Protein AF-A0A643F979-F1 (afdb_monomer_lite)

pLDDT: mean 75.22, std 15.79, range [45.5, 95.56]

Structure (mmCIF, N/CA/C/O backbone):
data_AF-A0A643F979-F1
#
_entry.id   AF-A0A643F979-F1
#
loop_
_atom_site.group_PDB
_atom_site.id
_atom_site.type_symbol
_atom_site.label_atom_id
_atom_site.label_alt_id
_atom_site.label_comp_id
_atom_site.label_asym_id
_atom_site.label_entity_id
_atom_site.label_seq_id
_atom_site.pdbx_PDB_ins_code
_atom_site.Cartn_x
_atom_site.Cartn_y
_atom_site.Cartn_z
_atom_site.occupancy
_atom_site.B_iso_or_equiv
_atom_site.auth_seq_id
_atom_site.auth_comp_id
_atom_site.auth_asym_id
_atom_site.auth_atom_id
_atom_site.pdbx_PDB_model_num
ATOM 1 N N . MET A 1 1 ? -8.009 -11.343 57.553 1.00 45.50 1 MET A N 1
ATOM 2 C CA . MET A 1 1 ? -7.827 -10.696 56.236 1.00 45.50 1 MET A CA 1
ATOM 3 C C . MET A 1 1 ? -9.206 -10.385 55.683 1.00 45.50 1 MET A C 1
ATOM 5 O O . MET A 1 1 ? -9.928 -11.332 55.393 1.00 45.50 1 MET A O 1
ATOM 9 N N . PRO A 1 2 ? -9.636 -9.114 55.671 1.00 48.03 2 PRO A N 1
ATOM 10 C CA . PRO A 1 2 ? -11.004 -8.775 55.321 1.00 48.03 2 PRO A CA 1
ATOM 11 C C . PRO A 1 2 ? -11.204 -8.954 53.817 1.00 48.03 2 PRO A C 1
ATOM 13 O O . PRO A 1 2 ? -10.531 -8.346 52.991 1.00 48.03 2 PRO A O 1
ATOM 16 N N . ILE A 1 3 ? -12.122 -9.856 53.494 1.00 48.59 3 ILE A N 1
ATOM 17 C CA . ILE A 1 3 ? -12.674 -10.067 52.164 1.00 48.59 3 ILE A CA 1
ATOM 18 C C . ILE A 1 3 ? -13.383 -8.767 51.770 1.00 48.59 3 ILE A C 1
ATOM 20 O O . ILE A 1 3 ? -14.220 -8.262 52.519 1.00 48.59 3 ILE A O 1
ATOM 24 N N . HIS A 1 4 ? -12.987 -8.205 50.629 1.00 49.44 4 HIS A N 1
ATOM 25 C CA . HIS A 1 4 ? -13.418 -6.894 50.150 1.00 49.44 4 HIS A CA 1
ATOM 26 C C . HIS A 1 4 ? -14.960 -6.802 50.087 1.00 49.44 4 HIS A C 1
ATOM 28 O O . HIS A 1 4 ? -15.584 -7.679 49.481 1.00 49.44 4 HIS A O 1
ATOM 34 N N . PRO A 1 5 ? -15.592 -5.743 50.629 1.00 55.12 5 PRO A N 1
ATOM 35 C CA . PRO A 1 5 ? -17.050 -5.546 50.597 1.00 55.12 5 PRO A CA 1
ATOM 36 C C . PRO A 1 5 ? -17.646 -5.500 49.176 1.00 55.12 5 PRO A C 1
ATOM 38 O O . PRO A 1 5 ? -18.832 -5.769 49.008 1.00 55.12 5 PRO A O 1
ATOM 41 N N . LEU A 1 6 ? -16.809 -5.282 48.154 1.00 52.84 6 LEU A N 1
ATOM 42 C CA . LEU A 1 6 ? -17.154 -5.355 46.729 1.00 52.84 6 LEU A CA 1
ATOM 43 C C . LEU A 1 6 ? -17.646 -6.748 46.297 1.00 52.84 6 LEU A C 1
ATOM 45 O O . LEU A 1 6 ? -18.587 -6.858 45.516 1.00 52.84 6 LEU A O 1
ATOM 49 N N . PHE A 1 7 ? -17.077 -7.829 46.844 1.00 52.19 7 PHE A N 1
ATOM 50 C CA . PHE A 1 7 ? -17.512 -9.192 46.508 1.00 52.19 7 PHE A CA 1
ATOM 51 C C . PHE A 1 7 ? -18.904 -9.518 47.065 1.00 52.19 7 PHE A C 1
ATOM 53 O O . PHE A 1 7 ? -19.627 -10.341 46.508 1.00 52.19 7 PHE A O 1
ATOM 60 N N . ARG A 1 8 ? -19.306 -8.852 48.153 1.00 50.16 8 ARG A N 1
ATOM 61 C CA . ARG A 1 8 ? -20.591 -9.089 48.821 1.00 50.16 8 ARG A CA 1
ATOM 62 C C . ARG A 1 8 ? -21.742 -8.327 48.154 1.00 50.16 8 ARG A C 1
ATOM 64 O O . ARG A 1 8 ? -22.873 -8.813 48.147 1.00 50.16 8 ARG A O 1
ATOM 71 N N . THR A 1 9 ? -21.467 -7.177 47.542 1.00 53.38 9 THR A N 1
ATOM 72 C CA . THR A 1 9 ? -22.435 -6.446 46.708 1.00 53.38 9 THR A CA 1
ATOM 73 C C . THR A 1 9 ? -22.604 -7.086 45.329 1.00 53.38 9 THR A C 1
ATOM 75 O O . THR A 1 9 ? -23.740 -7.239 44.887 1.00 53.38 9 THR A O 1
ATOM 78 N N . LEU A 1 10 ? -21.526 -7.596 44.719 1.00 51.72 10 LEU A N 1
ATOM 79 C CA . LEU A 1 10 ? -21.577 -8.397 43.481 1.00 51.72 10 LEU A CA 1
ATOM 80 C C . LEU A 1 10 ? -22.460 -9.652 43.608 1.00 51.72 10 LEU A C 1
ATOM 82 O O . LEU A 1 10 ? -23.142 -10.030 42.661 1.00 51.72 10 LEU A O 1
ATOM 86 N N . ALA A 1 11 ? -22.489 -10.275 44.787 1.00 54.75 11 ALA A N 1
ATOM 87 C CA . ALA A 1 11 ? -23.272 -11.486 45.033 1.00 54.75 11 ALA A CA 1
ATOM 88 C C . ALA A 1 11 ? -24.759 -11.237 45.362 1.00 54.75 11 ALA A C 1
ATOM 90 O O . ALA A 1 11 ? -25.542 -12.182 45.350 1.00 54.75 11 ALA A O 1
ATOM 91 N N . SER A 1 12 ? -25.167 -10.002 45.687 1.00 56.94 12 SER A N 1
ATOM 92 C CA . SER A 1 12 ? -26.502 -9.734 46.254 1.00 56.94 12 SER A CA 1
ATOM 93 C C . SER A 1 12 ? -27.536 -9.178 45.268 1.00 56.94 12 SER A C 1
ATOM 95 O O . SER A 1 12 ? -28.717 -9.150 45.611 1.00 56.94 12 SER A O 1
ATOM 97 N N . ARG A 1 13 ? -27.145 -8.777 44.046 1.00 45.66 13 ARG A N 1
ATOM 98 C CA . ARG A 1 13 ? -28.080 -8.345 42.980 1.00 45.66 13 ARG A CA 1
ATOM 99 C C . ARG A 1 13 ? -27.653 -8.824 41.577 1.00 45.66 13 ARG A C 1
ATOM 101 O O . ARG A 1 13 ? -27.250 -8.004 40.752 1.00 45.66 13 ARG A O 1
ATOM 108 N N . PRO A 1 14 ? -27.741 -10.137 41.290 1.00 53.41 14 PRO A N 1
ATOM 109 C CA . PRO A 1 14 ? -27.354 -10.711 39.995 1.00 53.41 14 PRO A CA 1
ATOM 110 C C . PRO A 1 14 ? -28.238 -10.242 38.826 1.00 53.41 14 PRO A C 1
ATOM 112 O O . PRO A 1 14 ? -27.759 -10.157 37.697 1.00 53.41 14 PRO A O 1
ATOM 115 N N . ASP A 1 15 ? -29.493 -9.872 39.091 1.00 51.34 15 ASP A N 1
ATOM 116 C CA . ASP A 1 15 ? -30.450 -9.484 38.045 1.00 51.34 15 ASP A CA 1
ATOM 117 C C . ASP A 1 15 ? -30.109 -8.141 37.375 1.00 51.34 15 ASP A C 1
ATOM 119 O O . ASP A 1 15 ? -30.235 -8.002 36.161 1.00 51.34 15 ASP A O 1
ATOM 123 N N . LEU A 1 16 ? -29.575 -7.167 38.124 1.00 52.06 16 LEU A N 1
ATOM 124 C CA . LEU A 1 16 ? -29.162 -5.868 37.564 1.00 52.06 16 LEU A CA 1
ATOM 125 C C . LEU A 1 16 ? -27.906 -5.980 36.682 1.00 52.06 16 LEU A C 1
ATOM 127 O O . LEU A 1 16 ? -27.753 -5.235 35.713 1.00 52.06 16 LEU A O 1
ATOM 131 N N . LEU A 1 17 ? -27.021 -6.931 37.000 1.00 51.25 17 L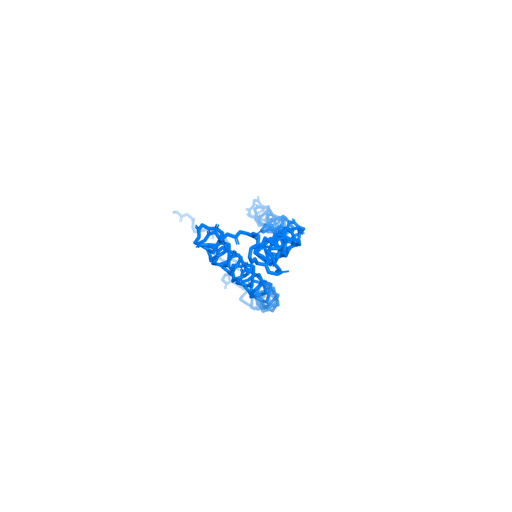EU A N 1
ATOM 132 C CA . LEU A 1 17 ? -25.817 -7.224 36.222 1.00 51.25 17 LEU A CA 1
ATOM 133 C C . LEU A 1 17 ? -26.149 -7.949 34.919 1.00 51.25 17 LEU A C 1
ATOM 135 O O . LEU A 1 17 ? -25.507 -7.675 33.912 1.00 51.25 17 LEU A O 1
ATOM 139 N N . ALA A 1 18 ? -27.148 -8.833 34.916 1.00 56.38 18 ALA A N 1
ATOM 140 C CA . ALA A 1 18 ? -27.581 -9.540 33.714 1.00 56.38 18 ALA A CA 1
ATOM 141 C C . ALA A 1 18 ? -28.189 -8.584 32.672 1.00 56.38 18 ALA A C 1
ATOM 143 O O . ALA A 1 18 ? -27.869 -8.678 31.486 1.00 56.38 18 ALA A O 1
ATOM 144 N N . GLU A 1 19 ? -28.999 -7.620 33.113 1.00 55.41 19 GLU A N 1
ATOM 145 C CA . GLU A 1 19 ? -29.623 -6.637 32.221 1.00 55.41 19 GLU A CA 1
ATOM 146 C C . GLU A 1 19 ? -28.603 -5.623 31.667 1.00 55.41 19 GLU A C 1
ATOM 148 O O . GLU A 1 19 ? -28.622 -5.302 30.477 1.00 55.41 19 GLU A O 1
ATOM 153 N N . HIS A 1 20 ? -27.621 -5.206 32.477 1.00 57.50 20 HIS A N 1
ATOM 154 C CA . HIS A 1 20 ? -26.513 -4.372 31.997 1.00 57.50 20 HIS A CA 1
ATOM 155 C C . HIS A 1 20 ? -25.548 -5.154 31.098 1.00 57.50 20 HIS A C 1
ATOM 157 O O . HIS A 1 20 ? -25.159 -4.654 30.044 1.00 57.50 20 HIS A O 1
ATOM 163 N N . ALA A 1 21 ? -25.197 -6.395 31.448 1.00 57.88 21 ALA A N 1
ATOM 164 C CA . ALA A 1 21 ? -24.350 -7.255 30.622 1.00 57.88 21 ALA A CA 1
ATOM 165 C C . ALA A 1 21 ? -24.994 -7.559 29.262 1.00 57.88 21 ALA A C 1
ATOM 167 O O . ALA A 1 21 ? -24.279 -7.630 28.266 1.00 57.88 21 ALA A O 1
ATOM 168 N N . GLY A 1 22 ? -26.324 -7.673 29.192 1.00 59.09 22 GLY A N 1
ATOM 169 C CA . GLY A 1 22 ? -27.063 -7.791 27.933 1.00 59.09 22 GLY A CA 1
ATOM 170 C C . GLY A 1 22 ? -26.923 -6.551 27.043 1.00 59.09 22 GLY A C 1
ATOM 171 O O . GLY A 1 22 ? -26.654 -6.680 25.848 1.00 59.09 22 GLY A O 1
ATOM 172 N N . ALA A 1 23 ? -27.016 -5.351 27.624 1.00 58.81 23 ALA A N 1
ATOM 173 C CA . ALA A 1 23 ? -26.795 -4.096 26.903 1.00 58.81 23 ALA A CA 1
ATOM 174 C C . ALA A 1 23 ? -25.330 -3.928 26.446 1.00 58.81 23 ALA A C 1
ATOM 176 O O . ALA A 1 23 ? -25.088 -3.538 25.302 1.00 58.81 23 ALA A O 1
ATOM 177 N N . TYR A 1 24 ? -24.351 -4.299 27.282 1.00 56.31 24 TYR A N 1
ATOM 178 C CA . TYR A 1 24 ? -22.931 -4.343 26.899 1.00 56.31 24 TYR A CA 1
ATOM 179 C C . TYR A 1 24 ? -22.648 -5.396 25.828 1.00 56.31 24 TYR A C 1
ATOM 181 O O . TYR A 1 24 ? -21.866 -5.132 24.923 1.00 56.31 24 TYR A O 1
ATOM 189 N N . ALA A 1 25 ? -23.283 -6.567 25.882 1.00 60.00 25 ALA A N 1
ATOM 190 C CA . ALA A 1 25 ? -23.133 -7.606 24.867 1.00 60.00 25 ALA A CA 1
ATOM 191 C C . ALA A 1 25 ? -23.713 -7.160 23.516 1.00 60.00 25 ALA A C 1
ATOM 193 O O . ALA A 1 25 ? -23.110 -7.429 22.476 1.00 60.00 25 ALA A O 1
ATOM 194 N N . ALA A 1 26 ? -24.836 -6.437 23.525 1.00 61.59 26 ALA A N 1
ATOM 195 C CA . ALA A 1 26 ? -25.426 -5.858 22.322 1.00 61.59 26 ALA A CA 1
ATOM 196 C C . ALA A 1 26 ? -24.541 -4.752 21.717 1.00 61.59 26 ALA A C 1
ATOM 198 O O . ALA A 1 26 ? -24.297 -4.761 20.508 1.00 61.59 26 ALA A O 1
ATOM 199 N N . LEU A 1 27 ? -23.997 -3.846 22.542 1.00 59.97 27 LEU A N 1
ATOM 200 C CA . LEU A 1 27 ? -23.036 -2.831 22.088 1.00 59.97 27 LEU A CA 1
ATOM 201 C C . LEU A 1 27 ? -21.733 -3.464 21.586 1.00 59.97 27 LEU A C 1
ATOM 203 O O . LEU A 1 27 ? -21.255 -3.117 20.509 1.00 59.97 27 LEU A O 1
ATOM 207 N N . ALA A 1 28 ? -21.197 -4.440 22.319 1.00 59.50 28 ALA A N 1
ATOM 208 C CA . ALA A 1 28 ? -19.989 -5.158 21.941 1.00 59.50 28 ALA A CA 1
ATOM 209 C C . ALA A 1 28 ? -20.183 -5.915 20.624 1.00 59.50 28 ALA A C 1
ATOM 211 O O . ALA A 1 28 ? -19.299 -5.884 19.777 1.00 59.50 28 ALA A O 1
ATOM 212 N N . GLN A 1 29 ? -21.333 -6.552 20.384 1.00 60.78 29 GLN A N 1
ATOM 213 C CA . GLN A 1 29 ? -21.604 -7.190 19.091 1.00 60.78 29 GLN A CA 1
ATOM 214 C C . GLN A 1 29 ? -21.692 -6.182 17.940 1.00 60.78 29 GLN A C 1
ATOM 216 O O . GLN A 1 29 ? -21.180 -6.462 16.852 1.00 60.78 29 GLN A O 1
ATOM 221 N N . ALA A 1 30 ? -22.301 -5.015 18.165 1.00 60.81 30 ALA A N 1
ATOM 222 C CA . ALA A 1 30 ? -22.376 -3.962 17.157 1.00 60.81 30 ALA A CA 1
ATOM 223 C C . ALA A 1 30 ? -20.980 -3.395 16.830 1.00 60.81 30 ALA A C 1
ATOM 225 O O . ALA A 1 30 ? -20.597 -3.325 15.658 1.00 60.81 30 ALA A O 1
ATOM 226 N N . GLU A 1 31 ? -20.178 -3.088 17.851 1.00 62.06 31 GLU A N 1
ATOM 227 C CA . GLU A 1 31 ? -18.809 -2.589 17.686 1.00 62.06 31 GLU A CA 1
ATOM 228 C C . GLU A 1 31 ? -17.873 -3.636 17.082 1.00 62.06 31 GLU A C 1
ATOM 230 O O . GLU A 1 31 ? -17.105 -3.315 16.174 1.00 62.06 31 GLU A O 1
ATOM 235 N N . LEU A 1 32 ? -17.960 -4.901 17.506 1.00 63.22 32 LEU A N 1
ATOM 236 C CA . LEU A 1 32 ? -17.166 -5.994 16.939 1.00 63.22 32 LEU A CA 1
ATOM 237 C C . LEU A 1 32 ? -17.535 -6.251 15.476 1.00 63.22 32 LEU A C 1
ATOM 239 O O . LEU A 1 32 ? -16.648 -6.498 14.659 1.00 63.22 32 LEU A O 1
ATOM 243 N N . GLY A 1 33 ? -18.817 -6.155 15.116 1.00 65.06 33 GLY A N 1
ATOM 244 C CA . GLY A 1 33 ? -19.278 -6.299 13.736 1.00 65.06 33 GLY A CA 1
ATOM 245 C C . GLY A 1 33 ? -18.742 -5.194 12.825 1.00 65.06 33 GLY A C 1
ATOM 246 O O . GLY A 1 33 ? -18.243 -5.469 11.725 1.00 65.06 33 GLY A O 1
ATOM 247 N N . GLU A 1 34 ? -18.790 -3.944 13.280 1.00 66.31 34 GLU A N 1
ATOM 248 C CA . GLU A 1 34 ? -18.233 -2.819 12.530 1.00 66.31 34 GLU A CA 1
ATOM 249 C C . GLU A 1 34 ? -16.705 -2.844 12.487 1.00 66.31 34 GLU A C 1
ATOM 251 O O . GLU A 1 34 ? -16.121 -2.647 11.417 1.00 66.31 34 GLU A O 1
ATOM 256 N N . ALA A 1 35 ? -16.047 -3.153 13.604 1.00 65.88 35 ALA A N 1
ATOM 257 C CA . ALA A 1 35 ? -14.602 -3.317 13.666 1.00 65.88 35 ALA A CA 1
ATOM 258 C C . ALA A 1 35 ? -14.144 -4.429 12.713 1.00 65.88 35 ALA A C 1
ATOM 260 O O . ALA A 1 35 ? -13.280 -4.187 11.869 1.00 65.88 35 ALA A O 1
ATOM 261 N N . ALA A 1 36 ? -14.772 -5.606 12.748 1.00 70.31 36 ALA A N 1
ATOM 262 C CA . ALA A 1 36 ? -14.446 -6.719 11.859 1.00 70.31 36 ALA A CA 1
ATOM 263 C C . ALA A 1 36 ? -14.634 -6.351 10.379 1.00 70.31 36 ALA A C 1
ATOM 265 O O . ALA A 1 36 ? -13.776 -6.658 9.546 1.00 70.31 36 ALA A O 1
ATOM 266 N N . ARG A 1 37 ? -15.714 -5.637 10.030 1.00 74.75 37 ARG A N 1
ATOM 267 C CA . ARG A 1 37 ? -15.933 -5.147 8.657 1.00 74.75 37 ARG A CA 1
ATOM 268 C C . ARG A 1 37 ? -14.841 -4.170 8.218 1.00 74.75 37 ARG A C 1
ATOM 270 O O . ARG A 1 37 ? -14.338 -4.300 7.099 1.00 74.75 37 ARG A O 1
ATOM 277 N N . ARG A 1 38 ? -14.439 -3.236 9.086 1.00 73.06 38 ARG A N 1
ATOM 278 C CA . ARG A 1 38 ? -13.358 -2.269 8.816 1.00 73.06 38 ARG A CA 1
ATOM 279 C C . ARG A 1 38 ? -12.008 -2.973 8.651 1.00 73.06 38 ARG A C 1
ATOM 281 O O . ARG A 1 38 ? -11.284 -2.669 7.705 1.00 73.06 38 ARG A O 1
ATOM 288 N N . TRP A 1 39 ? -11.693 -3.948 9.504 1.00 75.00 39 TRP A N 1
ATOM 289 C CA . TRP A 1 39 ? -10.488 -4.780 9.395 1.00 75.00 39 TRP A CA 1
ATOM 290 C C . TRP A 1 39 ? -10.466 -5.602 8.107 1.00 75.00 39 TRP A C 1
ATOM 292 O O . TRP A 1 39 ? -9.455 -5.626 7.407 1.00 75.00 39 TRP A O 1
ATOM 302 N N . ARG A 1 40 ? -11.594 -6.204 7.722 1.00 80.00 40 ARG A N 1
ATOM 303 C CA . ARG A 1 40 ? -11.696 -6.942 6.457 1.00 80.00 40 ARG A CA 1
ATOM 304 C C . ARG A 1 40 ? -11.464 -6.034 5.252 1.00 80.00 40 ARG A C 1
ATOM 306 O O . ARG A 1 40 ? -10.713 -6.395 4.354 1.00 80.00 40 ARG A O 1
ATOM 313 N N . GLN A 1 41 ? -12.068 -4.846 5.237 1.00 82.69 41 GLN A N 1
ATOM 314 C CA . GLN A 1 41 ? -11.832 -3.868 4.170 1.00 82.69 41 GLN A CA 1
ATOM 315 C C . GLN A 1 41 ? -10.368 -3.412 4.128 1.00 82.69 41 GLN A C 1
ATOM 317 O O . GLN A 1 41 ? -9.801 -3.326 3.042 1.00 82.69 41 GLN A O 1
ATOM 322 N N . ARG A 1 42 ? -9.737 -3.179 5.287 1.00 82.62 42 ARG A N 1
ATOM 323 C CA . ARG A 1 42 ? -8.302 -2.861 5.394 1.00 82.62 42 ARG A CA 1
ATOM 324 C C . ARG A 1 42 ? -7.433 -3.934 4.742 1.00 82.62 42 ARG A C 1
ATOM 326 O O . ARG A 1 42 ? -6.581 -3.602 3.922 1.00 82.62 42 ARG A O 1
ATOM 333 N N . LEU A 1 43 ? -7.685 -5.203 5.065 1.00 86.75 43 LEU A N 1
ATOM 334 C CA . LEU A 1 43 ? -6.940 -6.334 4.510 1.00 86.75 43 LEU A CA 1
ATOM 335 C C . LEU A 1 43 ? -7.131 -6.460 2.997 1.00 86.75 43 LEU A C 1
ATOM 337 O O . LEU A 1 43 ? -6.149 -6.613 2.278 1.00 86.75 43 LEU A O 1
ATOM 341 N N . LEU A 1 44 ? -8.367 -6.335 2.504 1.00 88.94 44 LEU A N 1
ATOM 342 C CA . LEU A 1 44 ? -8.658 -6.413 1.069 1.00 88.94 44 LEU A CA 1
ATOM 343 C C . LEU A 1 44 ? -7.934 -5.315 0.282 1.00 88.94 44 LEU A C 1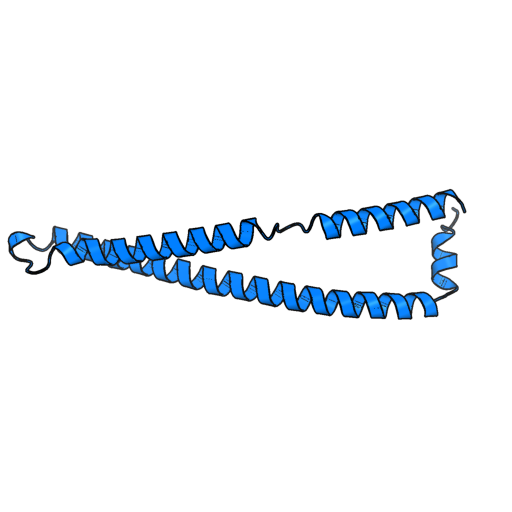
ATOM 345 O O . LEU A 1 44 ? -7.265 -5.607 -0.705 1.00 88.94 44 LEU A O 1
ATOM 349 N N . TRP A 1 45 ? -8.015 -4.064 0.742 1.00 86.75 45 TRP A N 1
ATOM 350 C CA . TRP A 1 45 ? -7.311 -2.951 0.103 1.00 86.75 45 TRP A CA 1
ATOM 351 C C . TRP A 1 45 ? -5.790 -3.096 0.190 1.00 86.75 45 TRP A C 1
ATOM 353 O O . TRP A 1 45 ? -5.104 -2.844 -0.798 1.00 86.75 45 TRP A O 1
ATOM 363 N N . GLY A 1 46 ? -5.266 -3.569 1.326 1.00 87.81 46 GLY A N 1
ATOM 364 C CA . GLY A 1 46 ? -3.838 -3.859 1.471 1.00 87.81 46 GLY A CA 1
ATOM 365 C C . GLY A 1 46 ? -3.364 -4.930 0.485 1.00 87.81 46 GLY A C 1
ATOM 366 O O . GLY A 1 46 ? -2.308 -4.786 -0.127 1.00 87.81 46 GLY A O 1
ATOM 367 N N . LEU A 1 47 ? -4.179 -5.965 0.261 1.00 93.31 47 LEU A N 1
ATOM 368 C CA . LEU A 1 47 ? -3.883 -7.026 -0.699 1.00 93.31 47 LEU A CA 1
ATOM 369 C C . LEU A 1 47 ? -3.867 -6.499 -2.140 1.00 93.31 47 LEU A C 1
ATOM 371 O O . LEU A 1 47 ? -2.950 -6.817 -2.891 1.00 93.31 47 LEU A O 1
ATOM 375 N N . VAL A 1 48 ? -4.825 -5.643 -2.508 1.00 92.44 48 VAL A N 1
ATOM 376 C CA . VAL A 1 48 ? -4.865 -4.994 -3.832 1.00 92.44 48 VAL A CA 1
ATOM 377 C C . VAL A 1 48 ? -3.616 -4.146 -4.074 1.00 92.44 48 VAL A C 1
ATOM 379 O O . VAL A 1 48 ? -2.983 -4.276 -5.122 1.00 92.44 48 VAL A O 1
ATOM 382 N N . VAL A 1 49 ? -3.229 -3.310 -3.105 1.00 92.06 49 VAL A N 1
ATOM 383 C CA . VAL A 1 49 ? -2.014 -2.483 -3.202 1.00 92.06 49 VAL A CA 1
ATOM 384 C C . VAL A 1 49 ? -0.769 -3.361 -3.342 1.00 92.06 49 VAL A C 1
ATOM 386 O O . VAL A 1 49 ? 0.079 -3.087 -4.189 1.00 92.06 49 VAL A O 1
ATOM 389 N N . MET A 1 50 ? -0.678 -4.444 -2.566 1.00 93.31 50 MET A N 1
ATOM 390 C CA . MET A 1 50 ? 0.451 -5.372 -2.623 1.00 93.31 50 MET A CA 1
ATOM 391 C C . MET A 1 50 ? 0.552 -6.086 -3.976 1.00 93.31 50 MET A C 1
ATOM 393 O O . MET A 1 50 ? 1.638 -6.161 -4.546 1.00 93.31 50 MET A O 1
ATOM 397 N N . VAL A 1 51 ? -0.570 -6.556 -4.527 1.00 95.56 51 VAL A N 1
ATOM 398 C CA . VAL A 1 51 ? -0.605 -7.181 -5.859 1.00 95.56 51 VAL A CA 1
ATOM 399 C C . VAL A 1 51 ? -0.179 -6.187 -6.939 1.00 95.56 51 VAL A C 1
ATOM 401 O O . VAL A 1 51 ? 0.645 -6.528 -7.785 1.00 95.56 51 VAL A O 1
ATOM 404 N N . LEU A 1 52 ? -0.676 -4.947 -6.898 1.00 92.19 52 LEU A N 1
ATOM 405 C CA . LEU A 1 52 ? -0.273 -3.908 -7.852 1.00 92.19 52 LEU A CA 1
ATOM 406 C C . LEU A 1 52 ? 1.222 -3.581 -7.758 1.00 92.19 52 LEU A C 1
ATOM 408 O O . LEU A 1 52 ? 1.877 -3.435 -8.788 1.00 92.19 52 LEU A O 1
ATOM 412 N N . ALA A 1 53 ? 1.774 -3.512 -6.546 1.00 91.06 53 ALA A N 1
ATOM 413 C CA . ALA A 1 53 ? 3.200 -3.284 -6.337 1.00 91.06 53 ALA A CA 1
ATOM 414 C C . ALA A 1 53 ? 4.056 -4.435 -6.894 1.00 91.06 53 ALA A C 1
ATOM 416 O O . ALA A 1 53 ? 5.056 -4.186 -7.568 1.00 91.06 53 ALA A O 1
ATOM 417 N N . LEU A 1 54 ? 3.644 -5.688 -6.671 1.00 95.12 54 LEU A N 1
ATOM 418 C CA . LEU A 1 54 ? 4.319 -6.865 -7.225 1.00 95.12 54 LEU A CA 1
ATOM 419 C C . LEU A 1 54 ? 4.266 -6.887 -8.755 1.00 95.12 54 LEU A C 1
ATOM 421 O O . LEU A 1 54 ? 5.279 -7.163 -9.396 1.00 95.12 54 LEU A O 1
ATOM 425 N N . LEU A 1 55 ? 3.115 -6.555 -9.345 1.00 93.19 55 LEU A N 1
ATOM 426 C CA . LEU A 1 55 ? 2.970 -6.442 -10.797 1.00 93.19 55 LEU A CA 1
ATOM 427 C C . LEU A 1 55 ? 3.876 -5.350 -11.367 1.00 93.19 55 LEU A C 1
ATOM 429 O O . LEU A 1 55 ? 4.575 -5.599 -12.346 1.00 93.19 55 LEU A O 1
ATOM 433 N N . ALA A 1 56 ? 3.905 -4.169 -10.746 1.00 92.62 56 ALA A N 1
ATOM 434 C CA . ALA A 1 56 ? 4.775 -3.073 -11.161 1.00 92.62 56 ALA A CA 1
ATOM 435 C C . ALA A 1 56 ? 6.257 -3.470 -11.100 1.00 92.62 56 ALA A C 1
ATOM 437 O O . ALA A 1 56 ? 7.006 -3.192 -12.036 1.00 92.62 56 ALA A O 1
ATOM 438 N N . LEU A 1 57 ? 6.669 -4.168 -10.036 1.00 94.19 57 LEU A N 1
ATOM 439 C CA . LEU A 1 57 ? 8.036 -4.659 -9.876 1.00 94.19 57 LEU A CA 1
ATOM 440 C C . LEU A 1 57 ? 8.389 -5.719 -10.929 1.00 94.19 57 LEU A C 1
ATOM 442 O O . LEU A 1 57 ? 9.443 -5.632 -11.557 1.00 94.19 57 LEU A O 1
ATOM 446 N N . GLY A 1 58 ? 7.502 -6.691 -11.160 1.00 93.94 58 GLY A N 1
ATOM 447 C CA . GLY A 1 58 ? 7.700 -7.737 -12.164 1.00 93.94 58 GLY A CA 1
ATOM 448 C C . GLY A 1 58 ? 7.790 -7.170 -13.582 1.00 93.94 58 GLY A C 1
ATOM 449 O O . GLY A 1 58 ? 8.738 -7.465 -14.308 1.00 93.94 58 GLY A O 1
ATOM 450 N N . LEU A 1 59 ? 6.855 -6.292 -13.953 1.00 91.88 59 LEU A N 1
ATOM 451 C CA . LEU A 1 59 ? 6.868 -5.588 -15.240 1.00 91.88 59 LEU A CA 1
ATOM 452 C C . LEU A 1 59 ? 8.089 -4.676 -15.380 1.00 91.88 59 LEU A C 1
ATOM 454 O O . LEU A 1 59 ? 8.660 -4.606 -16.462 1.00 91.88 59 LEU A O 1
ATOM 458 N N . GLY A 1 60 ? 8.524 -4.024 -14.301 1.00 92.38 60 GLY A N 1
ATOM 459 C CA . GLY A 1 60 ? 9.749 -3.225 -14.282 1.00 92.38 60 GLY A CA 1
ATOM 460 C C . GLY A 1 60 ? 11.002 -4.071 -14.524 1.00 92.38 60 GLY A C 1
ATOM 461 O O . GLY A 1 60 ? 11.868 -3.681 -15.304 1.00 92.38 60 GLY A O 1
ATOM 462 N N . GLY A 1 61 ? 11.072 -5.264 -13.928 1.00 92.44 61 GLY A N 1
ATOM 463 C CA . GLY A 1 61 ? 12.145 -6.225 -14.186 1.00 92.44 61 GLY A CA 1
ATOM 464 C C . GLY A 1 61 ? 12.170 -6.691 -15.643 1.00 92.44 61 GLY A C 1
ATOM 465 O O . GLY A 1 61 ? 13.220 -6.657 -16.283 1.00 92.44 61 GLY A O 1
ATOM 466 N N . VAL A 1 62 ? 11.011 -7.054 -16.201 1.00 92.31 62 VAL A N 1
ATOM 467 C CA . VAL A 1 62 ? 10.886 -7.408 -17.628 1.00 92.31 62 VAL A CA 1
ATOM 468 C C . VAL A 1 62 ? 11.287 -6.236 -18.520 1.00 92.31 62 VAL A C 1
ATOM 470 O O . VAL A 1 62 ? 11.999 -6.429 -19.504 1.00 92.31 62 VAL A O 1
ATOM 473 N N . ALA A 1 63 ? 10.880 -5.018 -18.165 1.00 91.12 63 ALA A N 1
ATOM 474 C CA . ALA A 1 63 ? 11.234 -3.828 -18.918 1.00 91.12 63 ALA A CA 1
ATOM 475 C C . ALA A 1 63 ? 12.748 -3.582 -18.942 1.00 91.12 63 ALA A C 1
ATOM 477 O O . ALA A 1 63 ? 13.302 -3.294 -20.002 1.00 91.12 63 ALA A O 1
ATOM 478 N N . LEU A 1 64 ? 13.426 -3.762 -17.806 1.00 90.75 64 LEU A N 1
ATOM 479 C CA . LEU A 1 64 ? 14.885 -3.680 -17.719 1.00 90.75 64 LEU A CA 1
ATOM 480 C C . LEU A 1 64 ? 15.578 -4.754 -18.563 1.00 90.75 64 LEU A C 1
ATOM 482 O O . LEU A 1 64 ? 16.523 -4.444 -19.285 1.00 90.75 64 LEU A O 1
ATOM 486 N N . LEU A 1 65 ? 15.095 -5.999 -18.514 1.00 91.88 65 LEU A N 1
ATOM 487 C CA . LEU A 1 65 ? 15.644 -7.088 -19.328 1.00 91.88 65 LEU A CA 1
ATOM 488 C C . LEU A 1 65 ? 15.498 -6.800 -20.826 1.00 91.88 65 LEU A C 1
ATOM 490 O O . LEU A 1 65 ? 16.449 -6.988 -21.581 1.00 91.88 65 LEU A O 1
ATOM 494 N N . LEU A 1 66 ? 14.335 -6.306 -21.255 1.00 89.25 66 LEU A N 1
ATOM 495 C CA . LEU A 1 66 ? 14.089 -5.948 -22.651 1.00 89.25 66 LEU A CA 1
ATOM 496 C C . LEU A 1 66 ? 14.936 -4.755 -23.101 1.00 89.25 66 LEU A C 1
ATOM 498 O O . LEU A 1 66 ? 15.477 -4.797 -24.201 1.00 89.25 66 LEU A O 1
ATOM 502 N N . ALA A 1 67 ? 15.097 -3.737 -22.255 1.00 88.19 67 ALA A N 1
ATOM 503 C CA . ALA A 1 67 ? 15.960 -2.595 -22.546 1.00 88.19 67 ALA A CA 1
ATOM 504 C C . ALA A 1 67 ? 17.444 -2.989 -22.662 1.00 88.19 67 ALA A C 1
ATOM 506 O O . ALA A 1 67 ? 18.180 -2.383 -23.435 1.00 88.19 67 ALA A O 1
ATOM 507 N N . ALA A 1 68 ? 17.884 -4.008 -21.917 1.00 89.81 68 ALA A N 1
ATOM 508 C CA . ALA A 1 68 ? 19.246 -4.531 -22.006 1.00 89.81 68 ALA A CA 1
ATOM 509 C C . ALA A 1 68 ? 19.456 -5.452 -23.222 1.00 89.81 68 ALA A C 1
ATOM 511 O O . ALA A 1 68 ? 20.540 -5.471 -23.801 1.00 89.81 68 ALA A O 1
ATOM 512 N N . ALA A 1 69 ? 18.438 -6.232 -23.598 1.00 90.62 69 ALA A N 1
ATOM 513 C CA . ALA A 1 69 ? 18.542 -7.241 -24.652 1.00 90.62 69 ALA A CA 1
ATOM 514 C C . ALA A 1 69 ? 18.224 -6.709 -26.060 1.00 90.62 69 ALA A C 1
ATOM 516 O O . ALA A 1 69 ? 18.684 -7.288 -27.046 1.00 90.62 69 ALA A O 1
ATOM 517 N N . VAL A 1 70 ? 17.422 -5.647 -26.176 1.00 88.50 70 VAL A N 1
ATOM 518 C CA . VAL A 1 70 ? 16.915 -5.142 -27.459 1.00 88.50 70 VAL A CA 1
ATOM 519 C C . VAL A 1 70 ? 17.259 -3.658 -27.622 1.00 88.50 70 VAL A C 1
ATOM 521 O O . VAL A 1 70 ? 16.902 -2.858 -26.758 1.00 88.50 70 VAL A O 1
ATOM 524 N N . PRO A 1 71 ? 17.891 -3.256 -28.744 1.00 85.44 71 PRO A N 1
ATOM 525 C CA . PRO A 1 71 ? 18.146 -1.850 -29.037 1.00 85.44 71 PRO A CA 1
ATOM 526 C C . PRO A 1 71 ? 16.842 -1.055 -29.126 1.00 85.44 71 PRO A C 1
ATOM 528 O O . PRO A 1 71 ? 15.913 -1.435 -29.850 1.00 85.44 71 PRO A O 1
ATOM 531 N N . VAL A 1 72 ? 16.791 0.066 -28.410 1.00 80.19 72 VAL A N 1
ATOM 532 C CA . VAL A 1 72 ? 15.599 0.915 -28.276 1.00 80.19 72 VAL A CA 1
ATOM 533 C C . VAL A 1 72 ? 15.148 1.469 -29.631 1.00 80.19 72 VAL A C 1
ATOM 535 O O . VAL A 1 72 ? 13.950 1.623 -29.863 1.00 80.19 72 VAL A O 1
ATOM 538 N N . GLU A 1 73 ? 16.071 1.684 -30.572 1.00 84.94 73 GLU A N 1
ATOM 539 C CA . GLU A 1 73 ? 15.769 2.194 -31.917 1.00 84.94 73 GLU A CA 1
ATOM 540 C C . GLU A 1 73 ? 14.941 1.207 -32.750 1.00 84.94 73 GLU A C 1
ATOM 542 O O . GLU A 1 73 ? 14.302 1.598 -33.726 1.00 84.94 73 GLU A O 1
ATOM 547 N N . ARG A 1 74 ? 14.938 -0.079 -32.375 1.00 86.06 74 ARG A N 1
ATOM 548 C CA . ARG A 1 74 ? 14.148 -1.123 -33.045 1.00 86.06 74 ARG A CA 1
ATOM 549 C C . ARG A 1 74 ? 12.799 -1.384 -32.380 1.00 86.06 74 ARG A C 1
ATOM 551 O O . ARG A 1 74 ? 12.060 -2.259 -32.831 1.00 86.06 74 ARG A O 1
ATOM 558 N N . MET A 1 75 ? 12.467 -0.651 -31.321 1.00 86.19 75 MET A N 1
ATOM 559 C CA . MET A 1 75 ? 11.230 -0.830 -30.570 1.00 86.19 75 MET A CA 1
ATOM 560 C C . MET A 1 75 ? 10.192 0.226 -30.980 1.00 86.19 75 MET A C 1
ATOM 562 O O . MET A 1 75 ? 10.330 1.391 -30.607 1.00 86.19 75 MET A O 1
ATOM 566 N N . PRO A 1 76 ? 9.099 -0.154 -31.671 1.00 85.25 76 PRO A N 1
ATOM 567 C CA . PRO A 1 76 ? 8.082 0.798 -32.132 1.00 85.25 76 PRO A CA 1
ATOM 568 C C . PRO A 1 76 ? 7.343 1.515 -30.988 1.00 85.25 76 PRO A C 1
ATOM 570 O O . PRO A 1 76 ? 6.781 2.586 -31.191 1.00 85.25 76 PRO A O 1
ATOM 573 N N . ALA A 1 77 ? 7.348 0.947 -29.779 1.00 86.88 77 ALA A N 1
ATOM 574 C CA . ALA A 1 77 ? 6.675 1.502 -28.607 1.00 86.88 77 ALA A CA 1
ATOM 575 C C . ALA A 1 77 ? 7.552 1.423 -27.345 1.00 86.88 77 ALA A C 1
ATOM 577 O O . ALA A 1 77 ? 7.088 1.018 -26.281 1.00 86.88 77 ALA A O 1
ATOM 578 N N . ALA A 1 78 ? 8.829 1.810 -27.450 1.00 87.81 78 ALA A N 1
ATOM 579 C CA . ALA A 1 78 ? 9.776 1.767 -26.328 1.00 87.81 78 ALA A CA 1
ATOM 580 C C . ALA A 1 78 ? 9.284 2.503 -25.066 1.00 87.81 78 ALA A C 1
ATOM 582 O O . ALA A 1 78 ? 9.597 2.104 -23.949 1.00 87.81 78 ALA A O 1
ATOM 583 N N . TRP A 1 79 ? 8.459 3.541 -25.223 1.00 89.06 79 TRP A N 1
ATOM 584 C CA . TRP A 1 79 ? 7.880 4.292 -24.107 1.00 89.06 79 TRP A CA 1
ATOM 585 C C . TRP A 1 79 ? 7.006 3.425 -23.179 1.00 89.06 79 TRP A C 1
ATOM 587 O O . TRP A 1 79 ? 6.911 3.718 -21.986 1.00 89.06 79 TRP A O 1
ATOM 597 N N . VAL A 1 80 ? 6.415 2.334 -23.684 1.00 89.88 80 VAL A N 1
ATOM 598 C CA . VAL A 1 80 ? 5.562 1.414 -22.907 1.00 89.88 80 VAL A CA 1
ATOM 599 C C . VAL A 1 80 ? 6.358 0.686 -21.823 1.00 89.88 80 VAL A C 1
ATOM 601 O O . VAL A 1 80 ? 5.817 0.441 -20.743 1.00 89.88 80 VAL A O 1
ATOM 604 N N . LEU A 1 81 ? 7.646 0.407 -22.072 1.00 88.69 81 LEU A N 1
ATOM 605 C CA . LEU A 1 81 ? 8.549 -0.243 -21.111 1.00 88.69 81 LEU A CA 1
ATOM 606 C C . LEU A 1 81 ? 8.616 0.514 -19.789 1.00 88.69 81 LEU A C 1
ATOM 608 O O . LEU A 1 81 ? 8.749 -0.101 -18.739 1.00 88.69 81 LEU A O 1
ATOM 612 N N . VAL A 1 82 ? 8.498 1.840 -19.834 1.00 89.19 82 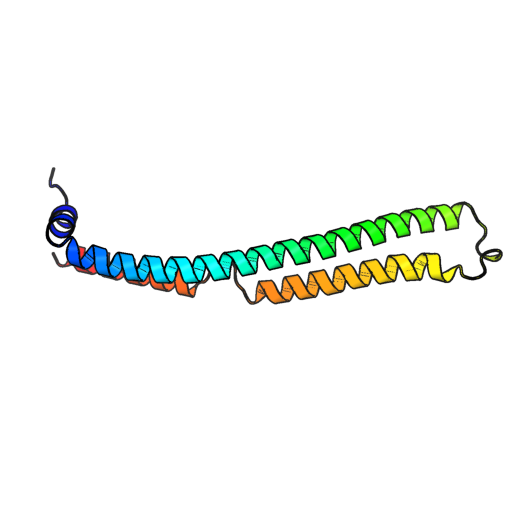VAL A N 1
ATOM 613 C CA . VAL A 1 82 ? 8.518 2.681 -18.635 1.00 89.19 82 VAL A CA 1
ATOM 614 C C . VAL A 1 82 ? 7.101 3.049 -18.213 1.00 89.19 82 VAL A C 1
ATOM 616 O O . VAL A 1 82 ? 6.772 2.947 -17.034 1.00 89.19 82 VAL A O 1
ATOM 619 N N . ALA A 1 83 ? 6.238 3.434 -19.158 1.00 91.25 83 ALA A N 1
ATOM 620 C CA . ALA A 1 83 ? 4.902 3.938 -18.849 1.00 91.25 83 ALA A CA 1
ATOM 621 C C . ALA A 1 83 ? 4.029 2.912 -18.114 1.00 91.25 83 ALA A C 1
ATOM 623 O O . ALA A 1 83 ? 3.302 3.279 -17.192 1.00 91.25 83 ALA A O 1
ATOM 624 N N . LEU A 1 84 ? 4.116 1.632 -18.484 1.00 90.56 84 LEU A N 1
ATOM 625 C CA . LEU A 1 84 ? 3.291 0.586 -17.886 1.00 90.56 84 LEU A CA 1
ATOM 626 C C . LEU A 1 84 ? 3.685 0.270 -16.427 1.00 90.56 84 LEU A C 1
ATOM 628 O O . LEU A 1 84 ? 2.822 0.400 -15.553 1.00 90.56 84 LEU A O 1
ATOM 632 N N . PRO A 1 85 ? 4.947 -0.089 -16.103 1.00 89.12 85 PRO A N 1
ATOM 633 C CA . PRO A 1 85 ? 5.337 -0.319 -14.712 1.00 89.12 85 PRO A CA 1
ATOM 634 C C . PRO A 1 85 ? 5.255 0.957 -13.867 1.00 89.12 85 PRO A C 1
ATOM 636 O O . PRO A 1 85 ? 4.814 0.885 -12.719 1.00 89.12 85 PRO A O 1
ATOM 639 N N . ALA A 1 86 ? 5.595 2.128 -14.422 1.00 90.88 86 ALA A N 1
ATOM 640 C CA . ALA A 1 86 ? 5.469 3.395 -13.701 1.00 90.88 86 ALA A CA 1
ATOM 641 C C . ALA A 1 86 ? 4.005 3.732 -13.389 1.00 90.88 86 ALA A C 1
ATOM 643 O O . ALA A 1 86 ? 3.697 4.131 -12.268 1.00 90.88 86 ALA A O 1
ATOM 644 N N . GLY A 1 87 ? 3.088 3.525 -14.338 1.00 92.75 87 GLY A N 1
ATOM 645 C CA . GLY A 1 87 ? 1.657 3.738 -14.127 1.00 92.75 87 GLY A CA 1
ATOM 646 C C . GLY A 1 87 ? 1.094 2.847 -13.018 1.00 92.75 87 GLY A C 1
ATOM 647 O O . GLY A 1 87 ? 0.382 3.334 -12.139 1.00 92.75 87 GLY A O 1
ATOM 648 N N . LEU A 1 88 ? 1.467 1.563 -13.001 1.00 90.75 88 LEU A N 1
ATOM 649 C CA . LEU A 1 88 ? 1.060 0.634 -11.942 1.00 90.75 88 LEU A CA 1
ATOM 650 C C . LEU A 1 88 ? 1.664 1.002 -10.582 1.00 90.75 88 LEU A C 1
ATOM 652 O O . LEU A 1 88 ? 0.956 0.964 -9.575 1.00 90.75 88 LEU A O 1
ATOM 656 N N . ALA A 1 89 ? 2.936 1.407 -10.545 1.00 90.62 89 ALA A N 1
ATOM 657 C CA . ALA A 1 89 ? 3.592 1.859 -9.320 1.00 90.62 89 ALA A CA 1
ATOM 658 C C . ALA A 1 89 ? 2.928 3.126 -8.755 1.00 90.62 89 ALA A C 1
ATOM 660 O O . ALA A 1 89 ? 2.647 3.194 -7.557 1.00 90.62 89 ALA A O 1
ATOM 661 N N . LEU A 1 90 ? 2.621 4.105 -9.612 1.00 94.69 90 LEU A N 1
ATOM 662 C CA . LEU A 1 90 ? 1.911 5.326 -9.224 1.00 94.69 90 LEU A CA 1
ATOM 663 C C . LEU A 1 90 ? 0.502 5.021 -8.715 1.00 94.69 90 LEU A C 1
ATOM 665 O O . LEU A 1 90 ? 0.087 5.593 -7.708 1.00 94.69 90 LEU A O 1
ATOM 669 N N . LEU A 1 91 ? -0.217 4.100 -9.360 1.00 93.31 91 LEU A N 1
ATOM 670 C CA . LEU A 1 91 ? -1.542 3.677 -8.912 1.00 93.31 91 LEU A CA 1
ATOM 671 C C . LEU A 1 91 ? -1.479 2.990 -7.542 1.00 93.31 91 LEU A C 1
ATOM 673 O O . LEU A 1 91 ? -2.262 3.327 -6.653 1.00 93.31 91 LEU A O 1
ATOM 677 N N . ALA A 1 92 ? -0.531 2.069 -7.346 1.00 91.88 92 ALA A N 1
ATOM 678 C CA . ALA A 1 92 ? -0.312 1.406 -6.062 1.00 91.88 92 ALA A CA 1
ATOM 679 C C . ALA A 1 92 ? 0.011 2.424 -4.958 1.00 91.88 92 ALA A C 1
ATOM 681 O O . ALA A 1 92 ? -0.566 2.365 -3.871 1.00 91.88 92 ALA A O 1
ATOM 682 N N . LEU A 1 93 ? 0.876 3.398 -5.254 1.00 93.19 93 LEU A N 1
ATOM 683 C CA . LEU A 1 93 ? 1.240 4.465 -4.327 1.00 93.19 93 LEU A CA 1
ATOM 684 C C . LEU A 1 93 ? 0.041 5.363 -3.997 1.00 93.19 93 LEU A C 1
ATOM 686 O O . LEU A 1 93 ? -0.208 5.646 -2.827 1.00 93.19 93 LEU A O 1
ATOM 690 N N . ALA A 1 94 ? -0.734 5.776 -5.000 1.00 93.88 94 ALA A N 1
ATOM 691 C CA . ALA A 1 94 ? -1.921 6.603 -4.809 1.00 93.88 94 ALA A CA 1
ATOM 692 C C . ALA A 1 94 ? -2.967 5.896 -3.935 1.00 93.88 94 ALA A C 1
ATOM 694 O O . ALA A 1 94 ? -3.482 6.494 -2.988 1.00 93.88 94 ALA A O 1
ATOM 695 N N . LEU A 1 95 ? -3.231 4.612 -4.202 1.00 92.62 95 LEU A N 1
ATOM 696 C CA . LEU A 1 95 ? -4.145 3.795 -3.404 1.00 92.62 95 LEU A CA 1
ATOM 697 C C . LEU A 1 95 ? -3.621 3.575 -1.981 1.00 92.62 95 LEU A C 1
ATOM 699 O O . LEU A 1 95 ? -4.389 3.711 -1.031 1.00 92.62 95 LEU A O 1
ATOM 703 N N . GLY A 1 96 ? -2.324 3.307 -1.817 1.00 90.62 96 GLY A N 1
ATOM 704 C CA . GLY A 1 96 ? -1.689 3.155 -0.508 1.00 90.62 96 GLY A CA 1
ATOM 705 C C . GLY A 1 96 ? -1.744 4.438 0.325 1.00 90.62 96 GLY A C 1
ATOM 706 O O . GLY A 1 96 ? -2.108 4.400 1.499 1.00 90.62 96 GLY A O 1
ATOM 707 N N . VAL A 1 97 ? -1.470 5.598 -0.281 1.00 91.75 97 VAL A N 1
ATOM 708 C CA . VAL A 1 97 ? -1.578 6.907 0.386 1.00 91.75 97 VAL A CA 1
ATOM 709 C C . VAL A 1 97 ? -3.030 7.227 0.729 1.00 91.75 97 VAL A C 1
ATOM 711 O O . VAL A 1 97 ? -3.306 7.689 1.836 1.00 91.75 97 VAL A O 1
ATOM 714 N N . TRP A 1 98 ? -3.968 6.973 -0.184 1.00 89.94 98 TRP A N 1
ATOM 715 C CA . TRP A 1 98 ? -5.395 7.160 0.074 1.00 89.94 98 TRP A CA 1
ATOM 716 C C . TRP A 1 98 ? -5.877 6.281 1.234 1.00 89.94 98 TRP A C 1
ATOM 718 O O . TRP A 1 98 ? -6.538 6.773 2.151 1.00 89.94 98 TRP A O 1
ATOM 728 N N . GLN A 1 99 ? -5.474 5.009 1.248 1.00 87.19 99 GLN A N 1
ATOM 729 C CA . GLN A 1 99 ? -5.764 4.074 2.328 1.00 87.19 99 GLN A CA 1
ATOM 730 C C . GLN A 1 99 ? -5.157 4.552 3.658 1.00 87.19 99 GLN A C 1
ATOM 732 O O . GLN A 1 99 ? -5.858 4.622 4.669 1.00 87.19 99 GLN A O 1
ATOM 737 N N . ALA A 1 100 ? -3.879 4.941 3.661 1.00 83.69 100 ALA A N 1
ATOM 738 C CA . ALA A 1 100 ? -3.193 5.440 4.850 1.00 83.69 100 ALA A CA 1
ATOM 739 C C . ALA A 1 100 ? -3.861 6.703 5.413 1.00 83.69 100 ALA A C 1
ATOM 741 O O . ALA A 1 100 ? -4.048 6.804 6.624 1.00 83.69 100 ALA A O 1
ATOM 742 N N . ARG A 1 101 ? -4.288 7.637 4.551 1.00 85.06 101 ARG A N 1
ATOM 743 C CA . ARG A 1 101 ? -5.046 8.833 4.959 1.00 85.06 101 ARG A CA 1
ATOM 744 C C . ARG A 1 101 ? -6.384 8.457 5.588 1.00 85.06 101 ARG A C 1
ATOM 746 O O . ARG A 1 101 ? -6.677 8.906 6.690 1.00 85.06 101 ARG A O 1
ATOM 753 N N . ARG A 1 102 ? -7.137 7.550 4.959 1.00 79.44 102 ARG A N 1
ATOM 754 C CA . ARG A 1 102 ? -8.432 7.077 5.474 1.00 79.44 102 ARG A CA 1
ATOM 755 C C . ARG A 1 102 ? -8.320 6.370 6.828 1.00 79.44 102 ARG A C 1
ATOM 757 O O . ARG A 1 102 ? -9.268 6.381 7.608 1.00 79.44 102 ARG A O 1
ATOM 764 N N . HIS A 1 103 ? -7.187 5.733 7.112 1.00 65.56 103 HIS A N 1
ATOM 765 C CA . HIS A 1 103 ? -6.945 5.082 8.402 1.00 65.56 103 HIS A CA 1
ATOM 766 C C . HIS A 1 103 ? -6.335 6.005 9.452 1.00 65.56 103 HIS A C 1
ATOM 768 O O . HIS A 1 103 ? -6.495 5.729 10.636 1.00 65.56 103 HIS A O 1
ATOM 774 N N . ARG A 1 104 ? -5.699 7.109 9.050 1.00 64.75 104 ARG A N 1
ATOM 775 C CA . ARG A 1 104 ? -5.185 8.126 9.974 1.00 64.75 104 ARG A CA 1
ATOM 776 C C . ARG A 1 104 ? -6.316 8.877 10.684 1.00 64.75 104 ARG A C 1
ATOM 778 O O . ARG A 1 104 ? -6.185 9.159 11.868 1.00 64.75 104 ARG A O 1
ATOM 785 N N . ASP A 1 105 ? -7.437 9.090 9.995 1.00 57.34 105 ASP A N 1
ATOM 786 C CA . ASP A 1 105 ? -8.661 9.663 10.583 1.00 57.34 105 ASP A CA 1
ATOM 787 C C . ASP A 1 105 ? -9.406 8.673 11.498 1.00 57.34 105 ASP A C 1
ATOM 789 O O . ASP A 1 105 ? -10.266 9.056 12.284 1.00 57.34 105 ASP A O 1
ATOM 793 N N . GLN A 1 106 ? -9.063 7.384 11.423 1.00 55.88 106 GLN A N 1
ATOM 794 C CA . GLN A 1 106 ? -9.633 6.308 12.233 1.00 55.88 106 GLN A CA 1
ATOM 795 C C . GLN A 1 106 ? -8.576 5.803 13.214 1.00 55.88 106 GLN A C 1
ATOM 797 O O . GLN A 1 106 ? -8.069 4.683 13.071 1.00 55.88 106 GLN A O 1
ATOM 802 N N . ALA A 1 107 ? -8.201 6.662 14.162 1.00 51.12 107 ALA A N 1
ATOM 803 C CA . ALA A 1 107 ? -7.208 6.353 15.180 1.00 51.12 107 ALA A CA 1
ATOM 804 C C . ALA A 1 107 ? -7.497 4.985 15.824 1.00 51.12 107 ALA A C 1
ATOM 806 O O . ALA A 1 107 ? -8.581 4.711 16.324 1.00 51.12 107 ALA A O 1
ATOM 807 N N . VAL A 1 108 ? -6.485 4.119 15.773 1.00 52.44 108 VAL A N 1
ATOM 808 C CA . VAL A 1 108 ? -6.478 2.721 16.238 1.00 52.44 108 VAL A CA 1
ATOM 809 C C . VAL A 1 108 ? -6.673 2.599 17.762 1.00 52.44 108 VAL A C 1
ATOM 811 O O . VAL A 1 108 ? -6.918 1.510 18.267 1.00 52.44 108 VAL A O 1
ATOM 814 N N . PHE A 1 109 ? -6.641 3.724 18.475 1.00 51.62 109 PHE A N 1
ATOM 815 C CA . PHE A 1 109 ? -7.112 3.878 19.843 1.00 51.62 109 PHE A CA 1
ATOM 816 C C . PHE A 1 109 ? -8.259 4.874 19.823 1.00 51.62 109 PHE A C 1
ATOM 818 O O . PHE A 1 109 ? -8.036 6.072 19.629 1.00 51.62 109 PHE A O 1
ATOM 825 N N . ASP A 1 110 ? -9.479 4.384 20.014 1.00 59.56 110 ASP A N 1
ATOM 826 C CA . ASP A 1 110 ? -10.624 5.260 20.178 1.00 59.56 110 ASP A CA 1
ATOM 827 C C . ASP A 1 110 ? -10.487 5.931 21.550 1.00 59.56 110 ASP A C 1
ATOM 829 O O . ASP A 1 110 ? -10.859 5.391 22.592 1.00 59.56 110 ASP A O 1
ATOM 833 N N . ALA A 1 111 ? -9.820 7.087 21.577 1.00 57.69 111 ALA A N 1
ATOM 834 C CA . ALA A 1 111 ? -9.550 7.830 22.803 1.00 57.69 111 ALA A CA 1
ATOM 835 C C . ALA A 1 111 ? -10.850 8.168 23.549 1.00 57.69 111 ALA A C 1
ATOM 837 O O . ALA A 1 111 ? -10.815 8.399 24.754 1.00 57.69 111 ALA A O 1
ATOM 838 N N . ALA A 1 112 ? -11.990 8.179 22.850 1.00 58.31 112 ALA A N 1
ATOM 839 C CA . ALA A 1 112 ? -13.312 8.282 23.448 1.00 58.31 112 ALA A CA 1
ATOM 840 C C . ALA A 1 112 ? -13.676 7.032 24.266 1.00 58.31 112 ALA A C 1
ATOM 842 O O . ALA A 1 112 ? -14.098 7.181 25.410 1.00 58.31 112 ALA A O 1
ATOM 843 N N . LEU A 1 113 ? -13.435 5.828 23.734 1.00 64.94 113 LEU A N 1
ATOM 844 C CA . LEU A 1 113 ? -13.645 4.559 24.438 1.00 64.94 113 LEU A CA 1
ATOM 845 C C . LEU A 1 113 ? -12.730 4.456 25.668 1.00 64.94 113 LEU A C 1
ATOM 847 O O . LEU A 1 113 ? -13.197 4.142 26.757 1.00 64.94 113 LEU A O 1
ATOM 851 N N . TRP A 1 114 ? -11.451 4.827 25.533 1.00 63.56 114 TRP A N 1
ATOM 852 C CA . TRP A 1 114 ? -10.512 4.851 26.663 1.00 63.56 114 TRP A CA 1
ATOM 853 C C . TRP A 1 114 ? -10.923 5.859 27.747 1.00 63.56 114 TRP A C 1
ATOM 855 O O . TRP A 1 114 ? -10.880 5.539 28.932 1.00 63.56 114 TRP A O 1
ATOM 865 N N . ARG A 1 115 ? -11.375 7.063 27.366 1.00 70.62 115 ARG A N 1
ATOM 866 C CA . ARG A 1 115 ? -11.886 8.062 28.325 1.00 70.62 115 ARG A CA 1
ATOM 867 C C . ARG A 1 115 ? -13.170 7.600 29.007 1.00 70.62 115 ARG A C 1
ATOM 869 O O . ARG A 1 115 ? -13.331 7.855 30.196 1.00 70.62 115 ARG A O 1
ATOM 876 N N . ALA A 1 116 ? -14.065 6.940 28.274 1.00 72.62 116 ALA A N 1
ATOM 877 C CA . ALA A 1 116 ? -15.293 6.383 28.830 1.00 72.62 116 ALA A CA 1
ATOM 878 C C . ALA A 1 116 ? -14.980 5.284 29.856 1.00 72.62 116 ALA A C 1
ATOM 880 O O . ALA A 1 116 ? -15.509 5.310 30.965 1.00 72.62 116 ALA A O 1
ATOM 881 N N . GLN A 1 117 ? -14.048 4.390 29.521 1.00 75.00 117 GLN A N 1
ATOM 882 C CA . GLN A 1 117 ? -13.584 3.323 30.404 1.00 75.00 117 G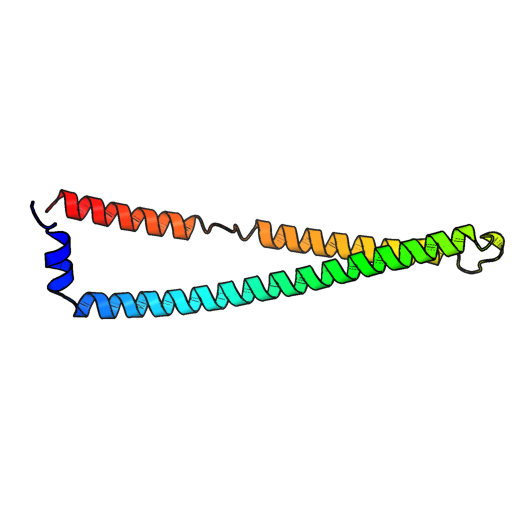LN A CA 1
ATOM 883 C C . GLN A 1 117 ? -12.879 3.890 31.651 1.00 75.00 117 GLN A C 1
ATOM 885 O O . GLN A 1 117 ? -13.161 3.475 32.771 1.00 75.00 117 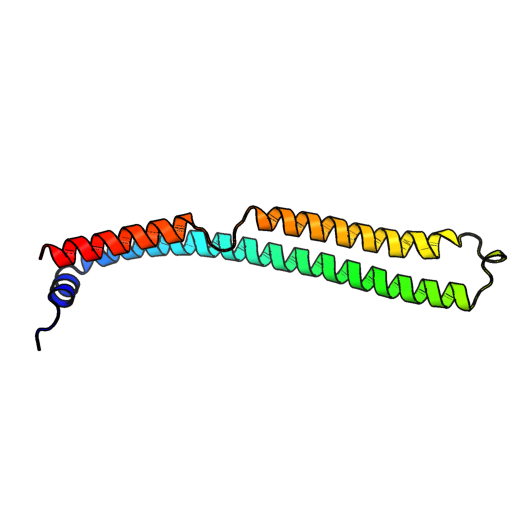GLN A O 1
ATOM 890 N N . TRP A 1 118 ? -12.055 4.929 31.484 1.00 77.88 118 TRP A N 1
ATOM 891 C CA . TRP A 1 118 ? -11.387 5.621 32.591 1.00 77.88 118 TRP A CA 1
ATOM 892 C C . TRP A 1 118 ? -12.363 6.344 33.532 1.00 77.88 118 TRP A C 1
ATOM 894 O O . TRP A 1 118 ? -12.176 6.339 34.748 1.00 77.88 118 TRP A O 1
ATOM 904 N N . ALA A 1 119 ? -13.418 6.961 32.991 1.00 81.25 119 ALA A N 1
ATOM 905 C CA . ALA A 1 119 ? -14.449 7.622 33.790 1.00 81.25 119 ALA A CA 1
ATOM 906 C C . ALA A 1 119 ? -15.273 6.619 34.617 1.00 81.25 119 ALA A C 1
ATOM 908 O O . ALA A 1 119 ? -15.620 6.912 35.762 1.00 81.25 119 ALA A O 1
ATOM 909 N N . GLN A 1 120 ? -15.547 5.433 34.064 1.00 77.75 120 GLN A N 1
ATOM 910 C CA . GLN A 1 120 ? -16.219 4.352 34.788 1.00 77.75 120 GLN A CA 1
ATOM 911 C C . GLN A 1 120 ? -15.362 3.795 35.925 1.00 77.75 120 GLN A C 1
ATOM 913 O O . GLN A 1 120 ? -15.869 3.634 37.037 1.00 77.75 120 GLN A O 1
ATOM 918 N N . ASP A 1 121 ? -14.064 3.585 35.691 1.00 77.81 121 ASP A N 1
ATOM 919 C CA . ASP A 1 121 ? -13.152 3.157 36.753 1.00 77.81 121 ASP A CA 1
ATOM 920 C C . ASP A 1 121 ? -13.109 4.196 37.880 1.00 77.81 121 ASP A C 1
ATOM 922 O O . ASP A 1 121 ? -13.239 3.842 39.051 1.00 77.81 121 ASP A O 1
ATOM 926 N N . GLN A 1 122 ? -13.013 5.492 37.561 1.00 81.88 122 GLN A N 1
ATOM 927 C CA . GLN A 1 122 ? -13.036 6.544 38.584 1.00 81.88 122 GLN A CA 1
ATOM 928 C C . GLN A 1 122 ? -14.315 6.538 39.429 1.00 81.88 122 GLN A C 1
ATOM 930 O O . GLN A 1 122 ? -14.235 6.765 40.637 1.00 81.88 122 GLN A O 1
ATOM 935 N N . ALA A 1 123 ? -15.474 6.270 38.826 1.00 78.69 123 ALA A N 1
ATOM 936 C CA . ALA A 1 123 ? -16.732 6.166 39.560 1.00 78.69 123 ALA A CA 1
ATOM 937 C C . ALA A 1 123 ? -16.716 4.982 40.544 1.00 78.69 123 ALA A C 1
ATOM 939 O O . ALA A 1 123 ? -17.059 5.161 41.713 1.00 78.69 123 ALA A O 1
ATOM 940 N N . LEU A 1 124 ? -16.210 3.819 40.116 1.00 78.88 124 LEU A N 1
ATOM 941 C CA . LEU A 1 124 ? -16.018 2.645 40.979 1.00 78.88 124 LEU A CA 1
ATOM 942 C C . LEU A 1 124 ? -15.078 2.936 42.159 1.00 78.88 124 LEU A C 1
ATOM 944 O O . LEU A 1 124 ? -15.383 2.568 43.295 1.00 78.88 124 LEU A O 1
ATOM 948 N N . TRP A 1 125 ? -13.962 3.635 41.923 1.00 73.50 125 TRP A N 1
ATOM 949 C CA . TRP A 1 125 ? -13.039 4.036 42.993 1.00 73.50 125 TRP A CA 1
ATOM 950 C C . TRP A 1 125 ? -13.691 5.002 43.990 1.00 73.50 125 TRP A C 1
ATOM 952 O O . TRP A 1 125 ? -13.451 4.896 45.192 1.00 73.50 125 TRP A O 1
ATOM 962 N N . GLN A 1 126 ? -14.531 5.928 43.519 1.00 80.44 126 GLN A N 1
ATOM 963 C CA . GLN A 1 126 ? -15.238 6.873 44.388 1.00 80.44 126 GLN A CA 1
ATOM 964 C C . GLN A 1 126 ? -16.332 6.204 45.221 1.00 80.44 126 GLN A C 1
ATOM 966 O O . GLN A 1 126 ? -16.505 6.563 46.384 1.00 80.44 126 GLN A O 1
ATOM 971 N N . GLU A 1 127 ? -17.058 5.241 44.659 1.00 74.81 127 GLU A N 1
ATOM 972 C CA . GLU A 1 127 ? -18.044 4.453 45.404 1.00 74.81 127 GLU A CA 1
ATOM 973 C C . GLU A 1 127 ? -17.368 3.575 46.462 1.00 74.81 127 GLU A C 1
ATOM 975 O O . GLU A 1 127 ? -17.804 3.564 47.612 1.00 74.81 127 GLU A O 1
ATOM 980 N N . ALA A 1 128 ? -16.253 2.923 46.117 1.00 70.25 128 ALA A N 1
ATOM 981 C CA . ALA A 1 128 ? -15.467 2.125 47.058 1.00 70.25 128 ALA A CA 1
ATOM 982 C C . ALA A 1 128 ? -14.808 2.965 48.166 1.00 70.25 128 ALA A C 1
ATOM 984 O O . ALA A 1 128 ? -14.617 2.464 49.267 1.00 70.25 128 ALA A O 1
ATOM 985 N N . ALA A 1 129 ? -14.468 4.230 47.896 1.00 69.12 129 ALA A N 1
ATOM 986 C CA . ALA A 1 129 ? -13.924 5.153 48.895 1.00 69.12 129 ALA A CA 1
ATOM 987 C C . ALA A 1 129 ? -14.997 5.766 49.817 1.00 69.12 129 ALA A C 1
ATOM 989 O O . ALA A 1 129 ? -14.655 6.368 50.835 1.00 69.12 129 ALA A O 1
ATOM 990 N N . ARG A 1 130 ? -16.281 5.663 49.449 1.00 60.94 130 ARG A N 1
ATOM 991 C CA . ARG A 1 130 ? -17.423 6.174 50.229 1.00 60.94 130 ARG A CA 1
ATOM 992 C C . ARG A 1 130 ? -18.132 5.094 51.059 1.00 60.94 130 ARG A C 1
ATOM 994 O O . ARG A 1 130 ? -18.974 5.460 51.877 1.00 60.94 130 ARG A O 1
ATOM 1001 N N . ALA A 1 131 ? -17.828 3.816 50.832 1.00 51.19 131 ALA A N 1
ATOM 1002 C CA . ALA A 1 131 ? -18.372 2.656 51.547 1.00 51.19 131 ALA A CA 1
ATOM 1003 C C . ALA A 1 131 ? -17.416 2.166 52.643 1.00 51.19 131 ALA A C 1
ATOM 1005 O O . ALA A 1 131 ? -17.928 1.707 53.689 1.00 51.19 131 ALA A O 1
#

Sequence (131 aa):
MPIHPLFRTLASRPDLLAEH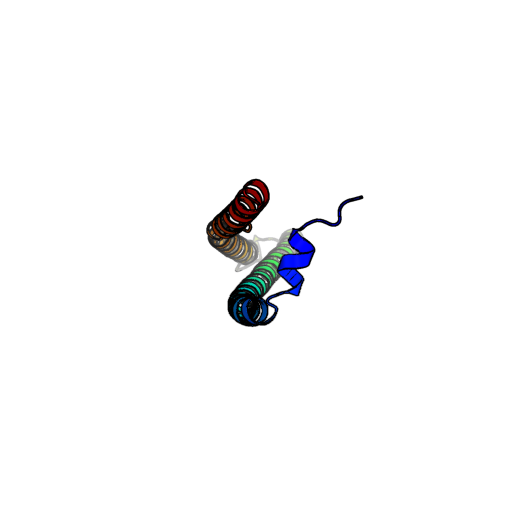AGAYAALAQAELGEAARRWRQRLLWGLVVMVLALLALGLGGVALLLAAAVPVERMPAAWVLVALPAGLALLALALGVWQARRHRDQAVFDAALWRAQWAQDQALWQEAARA

Secondary structure (DSSP, 8-state):
-PPPHHHHHHTT-HHHHHHHHHHHHHHHHHHHHHHHHHHHHHHHHHHHHHHHHHHHHHHHHHHHHHHHHS-GGG-TTTTHHHHHHHHHHHHHHHHHHHHHHHHHSS-SS-HHHHHHHHHHHHHHHHHHHH-

Foldseek 3Di:
DDDQVVVVVCPPCVPVVVVVVVVVVVVCVVVVVVVVVVVVVLVVLVVVLVVLLVVLVVLLVVLVVCVVPDPCVPDPCNVCSCCVSVVSNVVSVVSVVVSVVVCVVVPPDPVVVVVVVVVVVVVVVVVSVVD

Organism: Ideonella dechloratans (NCBI:txid36863)

Radius of gyration: 28.59 Å; chains: 1; bounding box: 50×21×89 Å